Protein AF-A0A4Q7G8I0-F1 (afdb_monomer_lite)

Secondary structure (DSSP, 8-state):
-PPPHHHHHHHHHHHHHHHHHT-SSHHHHHHHHHHHHHHHHHHHHHHHHTTSSPPPHHHHHHHHTT--

pLDDT: mean 88.65, std 15.37, range [55.25, 98.88]

Structure (mmCIF, N/CA/C/O backbone):
data_AF-A0A4Q7G8I0-F1
#
_entry.id   AF-A0A4Q7G8I0-F1
#
loop_
_atom_site.group_PDB
_atom_site.id
_atom_site.type_symbol
_atom_site.label_atom_id
_atom_site.label_alt_id
_atom_site.label_comp_id
_atom_site.label_asym_id
_atom_site.label_entity_id
_atom_site.label_seq_id
_atom_site.pdbx_PDB_ins_code
_atom_site.Cartn_x
_atom_site.Cartn_y
_atom_site.Cartn_z
_atom_site.occupancy
_atom_site.B_iso_or_equiv
_atom_site.auth_seq_id
_atom_site.auth_comp_id
_atom_site.auth_asym_id
_atom_site.auth_atom_id
_atom_site.pdbx_PDB_model_num
ATOM 1 N N . MET A 1 1 ? 17.681 12.218 -7.968 1.00 74.75 1 MET A N 1
ATOM 2 C CA . MET A 1 1 ? 17.026 11.117 -8.710 1.00 74.75 1 MET A CA 1
ATOM 3 C C . MET A 1 1 ? 15.535 11.192 -8.410 1.00 74.75 1 MET A C 1
ATOM 5 O O . MET A 1 1 ? 15.213 11.488 -7.267 1.00 74.75 1 MET A O 1
ATOM 9 N N . LYS A 1 2 ? 14.640 11.036 -9.394 1.00 84.88 2 LYS A N 1
ATOM 10 C CA . LYS A 1 2 ? 13.192 10.981 -9.113 1.00 84.88 2 LYS A CA 1
ATOM 11 C C . LYS A 1 2 ? 12.863 9.614 -8.482 1.00 84.88 2 LYS A C 1
ATOM 13 O O . LYS A 1 2 ? 13.457 8.637 -8.939 1.00 84.88 2 LYS A O 1
ATOM 18 N N . PRO A 1 3 ? 12.002 9.541 -7.450 1.00 88.88 3 PRO A N 1
ATOM 19 C CA . PRO A 1 3 ? 11.607 8.267 -6.851 1.00 88.88 3 PRO A CA 1
ATOM 20 C C . PRO A 1 3 ? 10.870 7.400 -7.875 1.00 88.88 3 PRO A C 1
ATOM 22 O O . PRO A 1 3 ? 10.201 7.934 -8.766 1.00 88.88 3 PRO A O 1
ATOM 25 N N . LYS A 1 4 ? 11.007 6.075 -7.758 1.00 94.44 4 LYS A N 1
ATOM 26 C CA . LYS A 1 4 ? 10.248 5.144 -8.594 1.00 94.44 4 LYS A CA 1
ATOM 27 C C . LYS A 1 4 ? 8.784 5.171 -8.178 1.00 94.44 4 LYS A C 1
ATOM 29 O O . LYS A 1 4 ? 8.452 5.402 -7.016 1.00 94.44 4 LYS A O 1
ATOM 34 N N . GLN A 1 5 ? 7.901 4.902 -9.128 1.00 97.19 5 GLN A N 1
ATOM 35 C CA . GLN A 1 5 ? 6.468 4.912 -8.862 1.00 97.19 5 GLN A CA 1
ATOM 36 C C . GLN A 1 5 ? 6.056 3.763 -7.918 1.00 97.19 5 GLN A C 1
ATOM 38 O O . GLN A 1 5 ? 5.187 3.952 -7.068 1.00 97.19 5 GLN A O 1
ATOM 43 N N . SER A 1 6 ? 6.729 2.611 -8.003 1.00 97.19 6 SER A N 1
ATOM 44 C CA . SER A 1 6 ? 6.560 1.486 -7.073 1.00 97.19 6 SER A CA 1
ATOM 45 C C . SER A 1 6 ? 6.917 1.854 -5.627 1.00 97.19 6 SER A C 1
ATOM 47 O O . SER A 1 6 ? 6.190 1.474 -4.709 1.00 97.19 6 SER A O 1
ATOM 49 N N . ASP A 1 7 ? 7.968 2.651 -5.416 1.00 97.56 7 ASP A N 1
ATOM 50 C CA . ASP A 1 7 ? 8.362 3.139 -4.086 1.00 97.56 7 ASP A CA 1
ATOM 51 C C . ASP A 1 7 ? 7.301 4.084 -3.505 1.00 97.56 7 ASP A C 1
ATOM 53 O O . ASP A 1 7 ? 6.884 3.921 -2.362 1.00 97.56 7 ASP A O 1
ATOM 57 N N . VAL A 1 8 ? 6.758 4.996 -4.321 1.00 98.19 8 VAL A N 1
ATOM 58 C CA . VAL A 1 8 ? 5.654 5.881 -3.901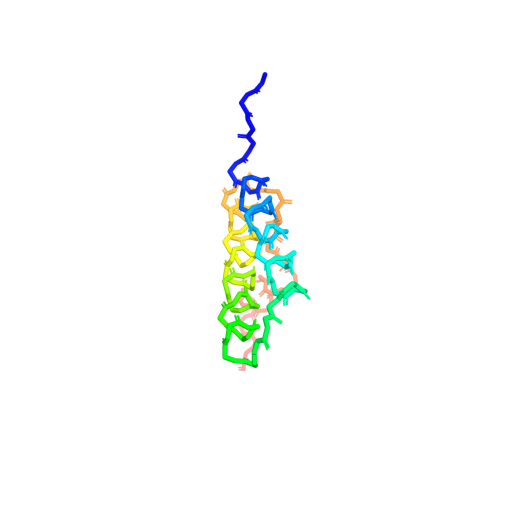 1.00 98.19 8 VAL A CA 1
ATOM 59 C C . VAL A 1 8 ? 4.424 5.075 -3.468 1.00 98.19 8 VAL A C 1
ATOM 61 O O . VAL A 1 8 ? 3.762 5.409 -2.484 1.00 98.19 8 VAL A O 1
ATOM 64 N N . PHE A 1 9 ? 4.102 3.995 -4.182 1.00 98.56 9 PHE A N 1
ATOM 65 C CA . PHE A 1 9 ? 2.999 3.116 -3.797 1.00 98.56 9 PHE A CA 1
ATOM 66 C C . PHE A 1 9 ? 3.278 2.372 -2.484 1.00 98.56 9 PHE A C 1
ATOM 68 O O . PHE A 1 9 ? 2.368 2.236 -1.666 1.00 98.56 9 PHE A O 1
ATOM 75 N N . ARG A 1 10 ? 4.520 1.952 -2.222 1.00 98.62 10 ARG A N 1
ATOM 76 C CA . ARG A 1 10 ? 4.906 1.342 -0.936 1.00 98.62 10 ARG A CA 1
ATOM 77 C C . ARG A 1 10 ? 4.795 2.311 0.228 1.00 98.62 10 ARG A C 1
ATOM 79 O O . ARG A 1 10 ? 4.246 1.935 1.260 1.00 98.62 10 ARG A O 1
ATOM 86 N N . ASP A 1 11 ? 5.227 3.552 0.042 1.00 98.62 11 ASP A N 1
ATOM 87 C CA . ASP A 1 11 ? 5.099 4.592 1.064 1.00 98.62 11 ASP A CA 1
ATOM 88 C C . ASP A 1 11 ? 3.621 4.842 1.405 1.00 98.62 11 ASP A C 1
ATOM 90 O O . ASP A 1 11 ? 3.235 4.927 2.573 1.00 98.62 11 ASP A O 1
ATOM 94 N N . ASN A 1 12 ? 2.745 4.872 0.394 1.00 98.69 12 ASN A N 1
ATOM 95 C CA . ASN A 1 12 ? 1.300 4.978 0.608 1.00 98.69 12 ASN A CA 1
ATOM 96 C C . ASN A 1 12 ? 0.720 3.766 1.348 1.00 98.69 12 ASN A C 1
ATOM 98 O O . ASN A 1 12 ? -0.152 3.932 2.208 1.00 98.69 12 ASN A O 1
ATOM 102 N N . ALA A 1 13 ? 1.190 2.558 1.026 1.00 98.81 13 ALA A N 1
ATOM 103 C CA . ALA A 1 13 ? 0.786 1.348 1.729 1.00 98.81 13 ALA A CA 1
ATOM 104 C C . ALA A 1 13 ? 1.185 1.414 3.207 1.00 98.81 13 ALA A C 1
ATOM 106 O O . ALA A 1 13 ? 0.345 1.183 4.076 1.00 98.81 13 ALA A O 1
ATOM 107 N N . GLN A 1 14 ? 2.424 1.813 3.498 1.00 98.81 14 GLN A N 1
ATOM 108 C CA . GLN A 1 14 ? 2.915 1.963 4.863 1.00 98.81 14 GLN A CA 1
ATOM 109 C C . GLN A 1 14 ? 2.115 3.012 5.645 1.00 98.81 14 GLN A C 1
ATOM 111 O O . GLN A 1 14 ? 1.666 2.736 6.756 1.00 98.81 14 GLN A O 1
ATOM 116 N N . ASN A 1 15 ? 1.823 4.165 5.041 1.00 98.75 15 ASN A N 1
ATOM 117 C CA . ASN A 1 15 ? 0.955 5.169 5.658 1.00 98.75 15 ASN A CA 1
ATOM 118 C C . ASN A 1 15 ? -0.440 4.604 5.983 1.00 98.75 15 ASN A C 1
ATOM 120 O O . ASN A 1 15 ? -1.008 4.894 7.037 1.00 98.75 15 ASN A O 1
ATOM 124 N N . CYS A 1 16 ? -1.005 3.776 5.097 1.00 98.81 16 CYS A N 1
ATOM 125 C CA . CYS A 1 16 ? -2.273 3.096 5.361 1.00 98.81 16 CYS A CA 1
ATOM 126 C C . CYS A 1 16 ? -2.161 2.088 6.511 1.00 98.81 16 CYS A C 1
ATOM 128 O O . CYS A 1 16 ? -3.065 2.043 7.346 1.00 98.81 16 CYS A O 1
ATOM 130 N N . ALA A 1 17 ? -1.065 1.335 6.605 1.00 98.75 17 ALA A N 1
ATOM 131 C CA . ALA A 1 17 ? -0.816 0.423 7.718 1.00 98.75 17 ALA A CA 1
ATOM 132 C C . ALA A 1 17 ? -0.773 1.178 9.059 1.00 98.75 17 ALA A C 1
ATOM 134 O O . ALA A 1 17 ? -1.489 0.820 9.994 1.00 98.75 17 ALA A O 1
ATOM 135 N N . GLU A 1 18 ? -0.042 2.293 9.127 1.00 98.81 18 GLU A N 1
ATOM 136 C CA . GLU A 1 18 ? 0.034 3.125 10.334 1.00 98.81 18 GLU A CA 1
ATOM 137 C C . GLU A 1 18 ? -1.324 3.729 10.724 1.00 98.81 18 GLU A C 1
ATOM 139 O O . GLU A 1 18 ? -1.664 3.818 11.907 1.00 98.81 18 GLU A O 1
ATOM 144 N N . MET A 1 19 ? -2.135 4.141 9.743 1.00 98.75 19 MET A N 1
ATOM 145 C CA . MET A 1 19 ? -3.503 4.601 10.001 1.00 98.75 19 MET A CA 1
ATOM 146 C C . MET A 1 19 ? -4.410 3.466 10.489 1.00 98.75 19 MET A C 1
ATOM 148 O O . MET A 1 19 ? -5.269 3.703 11.341 1.00 98.75 19 MET A O 1
ATOM 152 N N . ALA A 1 20 ? -4.223 2.241 9.986 1.00 98.69 20 ALA A N 1
ATOM 153 C CA . ALA A 1 20 ? -4.941 1.068 10.468 1.00 98.69 20 ALA A CA 1
ATOM 154 C C . ALA A 1 20 ? -4.594 0.779 11.935 1.00 98.69 20 ALA A C 1
ATOM 156 O O . ALA A 1 20 ? -5.504 0.608 12.742 1.00 98.69 20 ALA A O 1
ATOM 157 N N . GLU A 1 21 ? -3.312 0.797 12.305 1.00 98.62 21 GLU A N 1
ATOM 158 C CA . GLU A 1 21 ? -2.857 0.584 13.688 1.00 98.62 21 GLU A CA 1
ATOM 159 C C . GLU A 1 21 ? -3.455 1.593 14.676 1.00 98.62 21 GLU A C 1
ATOM 161 O O . GLU A 1 21 ? -3.790 1.243 15.807 1.00 98.62 21 GLU A O 1
ATOM 166 N N . 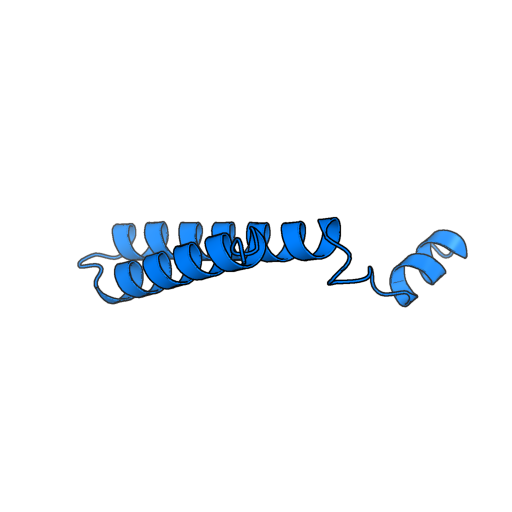ARG A 1 22 ? -3.640 2.845 14.242 1.00 98.38 22 ARG A N 1
ATOM 167 C CA . ARG A 1 22 ? -4.205 3.929 15.064 1.00 98.38 22 ARG A CA 1
ATOM 168 C C . ARG A 1 22 ? -5.733 4.030 14.984 1.00 98.38 22 ARG A C 1
ATOM 170 O O . ARG A 1 22 ? -6.322 4.919 15.607 1.00 98.38 22 ARG A O 1
ATOM 177 N N . ALA A 1 23 ? -6.394 3.174 14.204 1.00 98.44 23 ALA A N 1
ATOM 178 C CA . ALA A 1 23 ? -7.832 3.250 13.990 1.00 98.44 23 ALA A CA 1
ATOM 179 C C . ALA A 1 23 ? -8.610 2.939 15.279 1.00 98.44 23 ALA A C 1
ATOM 181 O O . ALA A 1 23 ? -8.386 1.932 15.945 1.00 98.44 23 ALA A O 1
ATOM 182 N N . LYS A 1 24 ? -9.584 3.796 15.607 1.00 97.94 24 LYS A N 1
ATOM 183 C CA . LYS A 1 24 ? -10.396 3.673 16.832 1.00 97.94 24 LYS A CA 1
ATOM 184 C C . LYS A 1 24 ? -11.525 2.650 16.722 1.00 97.94 24 LYS A C 1
ATOM 186 O O . LYS A 1 24 ? -12.103 2.266 17.734 1.00 97.94 24 LYS A O 1
ATOM 191 N N . ASP A 1 25 ? -11.860 2.232 15.505 1.00 98.25 25 ASP A N 1
ATOM 192 C CA . ASP A 1 25 ? -12.937 1.288 15.253 1.00 98.25 25 ASP A CA 1
ATOM 193 C C . ASP A 1 25 ? -12.597 0.296 14.134 1.00 98.25 25 ASP A C 1
ATOM 195 O O . ASP A 1 25 ? -11.723 0.500 13.284 1.00 98.25 25 ASP A O 1
ATOM 199 N N . LYS A 1 26 ? -13.339 -0.814 14.138 1.00 98.12 26 LYS A N 1
ATOM 200 C CA . LYS A 1 26 ? -13.134 -1.942 13.227 1.00 98.12 26 LYS A CA 1
ATOM 201 C C . LYS A 1 26 ? -13.428 -1.592 11.767 1.00 98.12 26 LYS A C 1
ATOM 203 O O . LYS A 1 26 ? -12.884 -2.240 10.873 1.00 98.12 26 LYS A O 1
ATOM 208 N N . ALA A 1 27 ? -14.304 -0.625 11.499 1.00 98.38 27 ALA A N 1
ATOM 209 C CA . ALA A 1 27 ? -14.629 -0.232 10.134 1.00 98.38 27 ALA A CA 1
ATOM 210 C C . ALA A 1 27 ? -13.492 0.601 9.529 1.00 98.38 27 ALA A C 1
ATOM 212 O O . ALA A 1 27 ? -13.071 0.312 8.410 1.00 98.38 27 ALA A O 1
ATOM 213 N N . ALA A 1 28 ? -12.958 1.569 10.274 1.00 98.50 28 ALA A N 1
ATOM 214 C CA . ALA A 1 28 ? -11.794 2.361 9.895 1.00 98.50 28 ALA A CA 1
ATOM 215 C C . ALA A 1 28 ? -10.559 1.473 9.689 1.00 98.50 28 ALA A C 1
ATOM 217 O O . ALA A 1 28 ? -9.953 1.529 8.620 1.00 98.50 28 ALA A O 1
ATOM 218 N N . TYR A 1 29 ? -10.269 0.566 10.631 1.00 98.75 29 TYR A N 1
ATOM 219 C CA . TYR A 1 29 ? -9.187 -0.418 10.496 1.00 98.75 29 TYR A CA 1
ATOM 220 C C . TYR A 1 29 ? -9.282 -1.188 9.169 1.00 98.75 29 TYR A C 1
ATOM 222 O O . TYR A 1 29 ? -8.340 -1.221 8.378 1.00 98.75 29 TYR A O 1
ATOM 230 N N . LYS A 1 30 ? -10.462 -1.756 8.874 1.00 98.69 30 LYS A N 1
ATOM 231 C CA . LYS A 1 30 ? -10.694 -2.521 7.639 1.00 98.69 30 LYS A CA 1
ATOM 232 C C . LYS A 1 30 ? -10.541 -1.674 6.377 1.00 98.69 30 LYS A C 1
ATOM 234 O O . LYS A 1 30 ? -10.093 -2.196 5.361 1.00 98.69 30 LYS A O 1
ATOM 239 N N . ARG A 1 31 ? -10.943 -0.400 6.407 1.00 98.75 31 ARG A N 1
ATOM 240 C CA . ARG A 1 31 ? -10.777 0.513 5.265 1.00 98.75 31 ARG A CA 1
ATOM 241 C C . ARG A 1 31 ? -9.298 0.754 4.984 1.00 98.75 31 ARG A C 1
ATOM 243 O O . ARG A 1 31 ? -8.883 0.592 3.843 1.00 98.75 31 ARG A O 1
ATOM 250 N N . PHE A 1 32 ? -8.514 1.073 6.011 1.00 98.81 32 PHE A N 1
ATOM 251 C CA . PHE A 1 32 ? -7.082 1.321 5.859 1.00 98.81 32 PHE A CA 1
ATOM 252 C C . PHE A 1 32 ? -6.314 0.075 5.407 1.00 98.81 32 PHE A C 1
ATOM 254 O O . PHE A 1 32 ? -5.542 0.173 4.458 1.00 98.81 32 PHE A O 1
ATOM 261 N N . LYS A 1 33 ? -6.616 -1.111 5.955 1.00 98.75 33 LYS A N 1
ATOM 262 C CA . LYS A 1 33 ? -6.013 -2.373 5.485 1.00 98.75 33 LYS A CA 1
ATOM 263 C C . LYS A 1 33 ? -6.292 -2.668 4.009 1.00 98.75 33 LYS A C 1
ATOM 265 O O . LYS A 1 33 ? -5.389 -3.075 3.293 1.00 98.75 33 LYS A O 1
ATOM 270 N N . ARG A 1 34 ? -7.513 -2.417 3.525 1.00 98.88 34 ARG A N 1
ATOM 271 C CA . ARG A 1 34 ? -7.840 -2.597 2.097 1.00 98.88 34 ARG A CA 1
ATOM 272 C C . ARG A 1 34 ? -7.074 -1.630 1.199 1.00 98.88 34 ARG A C 1
ATOM 274 O O . ARG A 1 34 ? -6.699 -1.996 0.093 1.00 98.88 34 ARG A O 1
ATOM 281 N N . MET A 1 35 ? -6.873 -0.394 1.656 1.00 98.75 35 MET A N 1
ATOM 282 C CA . MET A 1 35 ? -6.086 0.586 0.904 1.00 98.75 35 MET A CA 1
ATOM 283 C C . MET A 1 35 ? -4.604 0.211 0.885 1.00 98.75 35 MET A C 1
ATOM 285 O O . MET A 1 35 ? -3.991 0.291 -0.171 1.00 98.75 35 MET A O 1
ATOM 289 N N . GLU A 1 36 ? -4.048 -0.256 2.005 1.00 98.81 36 GLU A N 1
ATOM 290 C CA . GLU A 1 36 ? -2.692 -0.815 2.058 1.00 98.81 36 GLU A CA 1
ATOM 291 C C . GLU A 1 36 ? -2.522 -1.960 1.052 1.00 98.81 36 GLU A C 1
ATOM 293 O O . GLU A 1 36 ? -1.623 -1.909 0.218 1.00 98.81 36 GLU A O 1
ATOM 298 N N . GLU A 1 37 ? -3.418 -2.951 1.071 1.00 98.81 37 GLU A N 1
ATOM 299 C CA . GLU A 1 37 ? -3.400 -4.079 0.130 1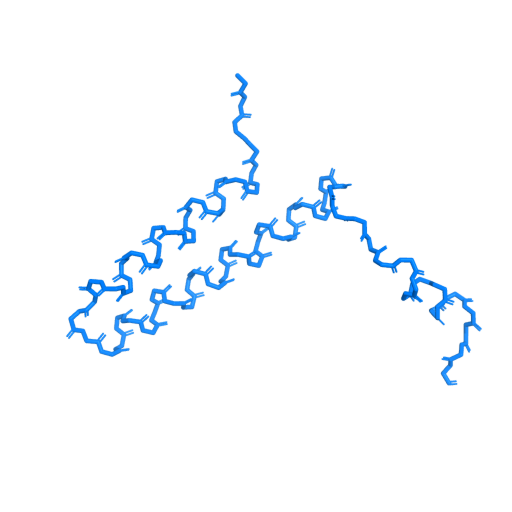.00 98.81 37 GLU A CA 1
ATOM 300 C C . GLU A 1 37 ? -3.471 -3.613 -1.331 1.00 98.81 37 GLU A C 1
ATOM 302 O O . GLU A 1 37 ? -2.729 -4.110 -2.178 1.00 98.81 37 GLU A O 1
ATOM 307 N N . ALA A 1 38 ? -4.323 -2.627 -1.630 1.00 98.75 38 ALA A N 1
ATOM 308 C CA . ALA A 1 38 ? -4.441 -2.062 -2.971 1.00 98.75 38 ALA A CA 1
ATOM 309 C C . ALA A 1 38 ? -3.154 -1.351 -3.419 1.00 98.75 38 ALA A C 1
ATOM 311 O O . ALA A 1 38 ? -2.709 -1.538 -4.550 1.00 98.75 38 ALA A O 1
ATOM 312 N N . TRP A 1 39 ? -2.522 -0.575 -2.536 1.00 98.81 39 TRP A N 1
ATOM 313 C CA . TRP A 1 39 ? -1.252 0.084 -2.835 1.00 98.81 39 TRP A CA 1
ATOM 314 C C . TRP A 1 39 ? -0.112 -0.914 -3.047 1.00 98.81 39 TRP A C 1
ATOM 316 O O . TRP A 1 39 ? 0.667 -0.753 -3.983 1.00 98.81 39 TRP A O 1
ATOM 326 N N . LEU A 1 40 ? -0.046 -1.981 -2.246 1.00 98.69 40 LEU A N 1
ATOM 327 C CA . LEU A 1 40 ? 0.934 -3.055 -2.440 1.00 98.69 40 LEU A CA 1
ATOM 328 C C . LEU A 1 40 ? 0.732 -3.782 -3.775 1.00 98.69 40 LEU A C 1
ATOM 330 O O . LEU A 1 40 ? 1.709 -4.102 -4.453 1.00 98.69 40 LEU A O 1
ATOM 334 N N . ALA A 1 41 ? -0.520 -4.013 -4.1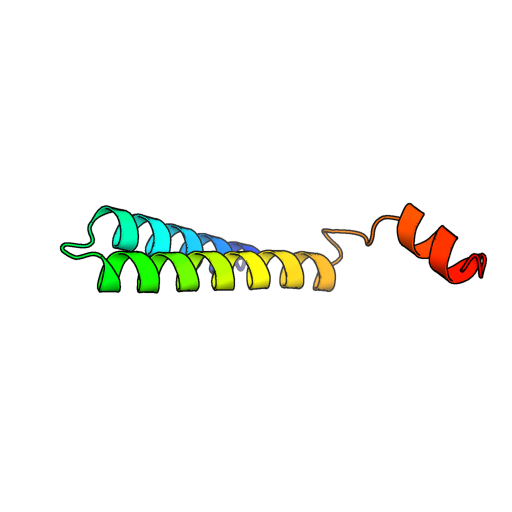78 1.00 98.06 41 ALA A N 1
ATOM 335 C CA . ALA A 1 41 ? -0.827 -4.599 -5.479 1.00 98.06 41 ALA A CA 1
ATOM 336 C C . ALA A 1 41 ? -0.357 -3.696 -6.632 1.00 98.06 41 ALA A C 1
ATOM 338 O O . ALA A 1 41 ? 0.277 -4.185 -7.563 1.00 98.06 41 ALA A O 1
ATOM 339 N N . LEU A 1 42 ? -0.593 -2.382 -6.538 1.00 98.19 42 LEU A N 1
ATOM 340 C CA . LEU A 1 42 ? -0.106 -1.413 -7.526 1.00 98.19 42 LEU A CA 1
ATOM 341 C C . LEU A 1 42 ? 1.423 -1.337 -7.571 1.00 98.19 42 LEU A C 1
ATOM 343 O O . LEU A 1 42 ? 1.989 -1.263 -8.656 1.00 98.19 42 LEU A O 1
ATOM 347 N N . ALA A 1 43 ? 2.101 -1.388 -6.421 1.00 97.94 43 ALA A N 1
ATOM 348 C CA . ALA A 1 43 ? 3.562 -1.426 -6.368 1.00 97.94 43 ALA A CA 1
ATOM 349 C C . ALA A 1 43 ? 4.117 -2.639 -7.123 1.00 97.94 43 ALA A C 1
ATOM 351 O O . ALA A 1 43 ? 5.004 -2.487 -7.959 1.00 97.94 43 ALA A O 1
ATOM 352 N N . LYS A 1 44 ? 3.547 -3.824 -6.874 1.00 95.88 44 LYS A N 1
ATOM 353 C CA . LYS A 1 44 ? 3.938 -5.066 -7.548 1.00 95.88 44 LYS A CA 1
ATOM 354 C C . LYS A 1 44 ? 3.697 -5.005 -9.058 1.00 95.88 44 LYS A C 1
ATOM 356 O O . LYS A 1 44 ? 4.546 -5.447 -9.826 1.00 95.88 44 LYS A O 1
ATOM 361 N N . GLU A 1 45 ? 2.554 -4.470 -9.478 1.00 95.94 45 GLU A N 1
ATOM 362 C CA . GLU A 1 45 ? 2.241 -4.295 -10.899 1.00 95.94 45 GLU A CA 1
ATOM 363 C C . GLU A 1 45 ? 3.224 -3.326 -11.563 1.00 95.94 45 GLU A C 1
ATOM 365 O O . GLU A 1 45 ? 3.726 -3.592 -12.651 1.00 95.94 45 GLU A O 1
ATOM 370 N N . GLN A 1 46 ? 3.569 -2.232 -10.882 1.00 96.56 46 GLN A N 1
ATOM 371 C CA . GLN A 1 46 ? 4.524 -1.260 -11.399 1.00 96.56 46 GLN A CA 1
ATOM 372 C C . GLN A 1 46 ? 5.920 -1.864 -11.565 1.00 96.56 46 GLN A C 1
ATOM 374 O O . GLN A 1 46 ? 6.566 -1.628 -12.576 1.00 96.56 46 GLN A O 1
ATOM 379 N N . GLU A 1 47 ? 6.371 -2.694 -10.626 1.00 95.12 47 GLU A N 1
ATOM 380 C CA . GLU A 1 47 ? 7.643 -3.409 -10.770 1.00 95.12 47 GLU A CA 1
ATOM 381 C C . GLU A 1 47 ? 7.646 -4.405 -11.925 1.00 95.12 47 GLU A C 1
ATOM 383 O O . GLU A 1 47 ? 8.683 -4.615 -12.553 1.00 95.12 47 GLU A O 1
ATOM 388 N N . TRP A 1 48 ? 6.504 -5.027 -12.215 1.00 94.00 48 TRP A N 1
ATOM 389 C CA . TRP A 1 48 ? 6.364 -5.871 -13.395 1.00 94.00 48 TRP A CA 1
ATOM 390 C C . TRP A 1 48 ? 6.442 -5.042 -14.686 1.00 94.00 48 TRP A C 1
ATOM 392 O O . TRP A 1 48 ? 7.192 -5.404 -15.593 1.00 94.00 48 TRP A O 1
ATOM 402 N N . LEU A 1 49 ? 5.747 -3.901 -14.747 1.00 93.69 49 LEU A N 1
ATOM 403 C CA . LEU A 1 49 ? 5.785 -2.976 -15.889 1.00 93.69 49 LEU A CA 1
ATOM 404 C C . LEU A 1 49 ? 7.175 -2.365 -16.114 1.00 93.69 49 LEU A C 1
ATOM 406 O O . LEU A 1 49 ? 7.594 -2.196 -17.259 1.00 93.69 49 LEU A O 1
ATOM 410 N N . ASP A 1 50 ? 7.900 -2.084 -15.033 1.00 92.56 50 ASP A N 1
ATOM 411 C CA . ASP A 1 50 ? 9.264 -1.552 -15.065 1.00 92.56 50 ASP A CA 1
ATOM 412 C C . ASP A 1 50 ? 10.311 -2.650 -15.362 1.00 92.56 50 ASP A C 1
ATOM 414 O O . ASP A 1 50 ? 11.493 -2.358 -15.549 1.00 92.56 50 ASP A O 1
ATOM 418 N N . GLY A 1 51 ? 9.893 -3.922 -15.436 1.00 89.56 51 GLY A N 1
ATOM 419 C CA . GLY A 1 51 ? 10.755 -5.071 -15.720 1.00 89.56 51 GLY A CA 1
ATOM 420 C C . GLY A 1 51 ? 11.624 -5.528 -14.542 1.00 89.56 51 GLY A C 1
ATOM 421 O O . GLY A 1 51 ? 12.526 -6.347 -14.728 1.00 89.56 51 GLY A O 1
ATOM 422 N N . GLU A 1 52 ? 11.363 -5.028 -13.333 1.00 88.12 52 GLU A N 1
ATOM 423 C CA . GLU A 1 52 ? 12.075 -5.397 -12.103 1.00 88.12 52 GLU A CA 1
ATOM 424 C C . GLU A 1 52 ? 11.642 -6.774 -11.583 1.00 88.12 52 GLU A C 1
ATOM 426 O O . GLU A 1 52 ? 12.454 -7.515 -11.025 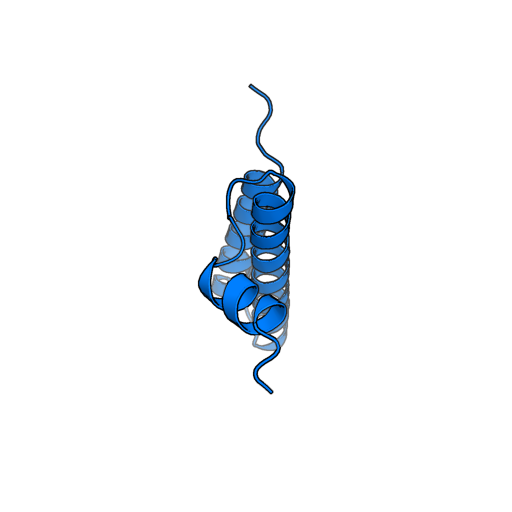1.00 88.12 52 GLU A O 1
ATOM 431 N N . ILE A 1 53 ? 10.384 -7.157 -11.829 1.00 84.56 53 ILE A N 1
ATOM 432 C CA . ILE A 1 53 ? 9.874 -8.510 -11.588 1.00 84.56 53 ILE A CA 1
ATOM 433 C C . ILE A 1 53 ? 9.612 -9.184 -12.933 1.00 84.56 53 ILE A C 1
ATOM 435 O O . ILE A 1 53 ? 8.686 -8.824 -13.657 1.00 84.56 53 ILE A O 1
ATOM 439 N N . GLN A 1 54 ? 10.393 -10.217 -13.256 1.00 75.25 54 GLN A N 1
ATOM 440 C CA . GLN A 1 54 ? 10.103 -11.043 -14.425 1.00 75.25 54 GLN A CA 1
ATOM 441 C C . GLN A 1 54 ? 8.946 -12.008 -14.131 1.00 75.25 54 GLN A C 1
ATOM 443 O O . GLN A 1 54 ? 8.899 -12.591 -13.041 1.00 75.25 54 GLN A O 1
ATOM 448 N N . PRO A 1 55 ? 8.033 -12.241 -15.094 1.00 68.19 55 PRO A N 1
ATOM 449 C CA . PRO A 1 55 ? 7.078 -13.331 -14.982 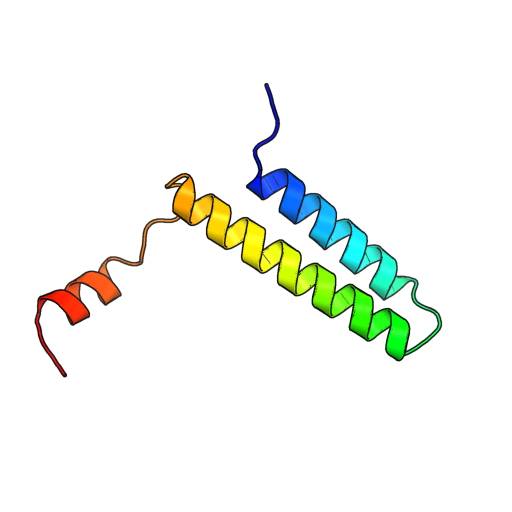1.00 68.19 55 PRO A CA 1
ATOM 450 C C . PRO A 1 55 ? 7.856 -14.635 -14.788 1.00 68.19 55 PRO A C 1
ATOM 452 O O . PRO A 1 55 ? 8.813 -14.913 -15.514 1.00 68.19 55 PRO A O 1
ATOM 455 N N . ASN A 1 56 ? 7.473 -15.415 -13.776 1.00 67.69 56 ASN A N 1
ATOM 456 C CA . ASN A 1 56 ? 8.080 -16.712 -13.505 1.00 67.69 56 ASN A CA 1
ATOM 457 C C . ASN A 1 56 ? 8.139 -17.524 -14.811 1.00 67.69 56 ASN A C 1
ATOM 459 O O . ASN A 1 56 ? 7.105 -17.871 -15.387 1.00 67.69 56 ASN A O 1
ATOM 463 N N . ARG A 1 57 ? 9.362 -17.844 -15.253 1.00 57.41 57 ARG A N 1
ATOM 464 C CA . ARG A 1 57 ? 9.628 -18.610 -16.474 1.00 57.41 57 ARG A CA 1
ATOM 465 C C . ARG A 1 57 ? 8.871 -19.948 -16.497 1.00 57.41 57 ARG A C 1
ATOM 467 O O . ARG A 1 57 ? 8.527 -20.389 -17.586 1.00 57.41 57 ARG A O 1
ATOM 474 N N . SER A 1 58 ? 8.554 -20.548 -15.342 1.00 59.78 58 SER A N 1
ATOM 475 C CA . SER A 1 58 ? 7.812 -21.817 -15.268 1.00 59.78 58 SER A CA 1
ATOM 476 C C . SER A 1 58 ? 6.373 -21.709 -15.791 1.00 59.78 58 SER A C 1
ATOM 478 O O . SER A 1 58 ? 5.903 -22.624 -16.458 1.00 59.78 58 SER A O 1
ATOM 480 N N . VAL A 1 59 ? 5.690 -20.581 -15.560 1.00 58.81 59 VAL A N 1
ATOM 481 C CA . VAL A 1 59 ? 4.316 -20.364 -16.054 1.00 58.81 59 VAL A CA 1
ATOM 482 C C . VAL A 1 59 ? 4.327 -20.130 -17.563 1.00 58.81 59 VAL A C 1
ATOM 484 O O . VAL A 1 59 ? 3.455 -20.609 -18.279 1.00 58.81 59 VAL A O 1
ATOM 487 N N . LEU A 1 60 ? 5.353 -19.437 -18.069 1.00 57.62 60 LEU A N 1
ATOM 488 C CA . LEU A 1 60 ? 5.525 -19.248 -19.508 1.00 57.62 60 LEU A CA 1
ATOM 489 C C . LEU A 1 60 ? 5.807 -20.577 -20.214 1.00 57.62 60 LEU A C 1
ATOM 491 O O . LEU A 1 60 ? 5.244 -20.809 -21.275 1.00 57.62 60 LEU A O 1
ATOM 495 N N . THR A 1 61 ? 6.616 -21.467 -19.632 1.00 56.91 61 THR A N 1
ATOM 496 C CA . THR A 1 61 ? 6.841 -22.796 -20.219 1.00 56.91 61 THR A CA 1
ATOM 497 C C . THR A 1 61 ? 5.577 -23.652 -20.221 1.00 56.91 61 THR A C 1
ATOM 499 O O . THR A 1 61 ? 5.299 -24.280 -21.227 1.00 56.91 61 THR A O 1
ATOM 502 N N . GLU A 1 62 ? 4.748 -23.623 -19.174 1.00 57.94 62 GLU A N 1
ATOM 503 C CA . GLU A 1 62 ? 3.494 -24.399 -19.147 1.00 57.94 62 GLU A CA 1
ATOM 504 C C . GLU A 1 62 ? 2.461 -23.899 -20.171 1.00 57.94 62 GLU A C 1
ATOM 506 O O . GLU A 1 62 ? 1.825 -24.704 -20.852 1.00 57.94 62 GLU A O 1
ATOM 511 N N . VAL A 1 63 ? 2.335 -22.575 -20.331 1.00 61.88 63 VAL A N 1
ATOM 512 C CA . VAL A 1 63 ? 1.429 -21.963 -21.319 1.00 61.88 63 VAL A CA 1
ATOM 513 C C . VAL A 1 63 ? 1.930 -22.172 -22.752 1.00 61.88 63 VAL A C 1
ATOM 515 O O . VAL A 1 63 ? 1.124 -22.397 -23.653 1.00 61.88 63 VAL A O 1
ATOM 518 N N . LEU A 1 64 ? 3.245 -22.120 -22.981 1.00 61.59 64 LEU A N 1
ATOM 519 C CA . LEU A 1 64 ? 3.835 -22.327 -24.308 1.00 61.59 64 LEU A CA 1
ATOM 520 C C . LEU A 1 64 ? 3.904 -23.811 -24.704 1.00 61.59 64 LEU A C 1
ATOM 522 O O . LEU A 1 64 ? 3.778 -24.119 -25.887 1.00 61.59 64 LEU A O 1
ATOM 526 N N . ASP A 1 65 ? 4.039 -24.724 -23.739 1.00 67.12 65 ASP A N 1
ATOM 527 C CA . ASP A 1 65 ? 4.094 -26.172 -23.984 1.00 67.12 65 ASP A CA 1
ATOM 528 C C . ASP A 1 65 ? 2.703 -26.809 -24.172 1.00 67.12 65 ASP A C 1
ATOM 530 O O . ASP A 1 65 ? 2.607 -28.019 -24.390 1.00 67.12 65 ASP A O 1
ATOM 534 N N . GLY A 1 66 ? 1.619 -26.024 -24.100 1.00 56.56 66 GLY A N 1
ATOM 535 C CA . GLY A 1 66 ? 0.263 -26.470 -24.442 1.00 56.56 66 GLY A CA 1
ATOM 536 C C . GLY A 1 66 ? -0.269 -27.621 -23.582 1.00 56.56 66 GLY A C 1
ATOM 537 O O . GLY A 1 66 ? -1.118 -28.384 -24.038 1.00 56.56 66 GLY A O 1
ATOM 538 N N . LYS A 1 67 ? 0.234 -27.781 -22.354 1.00 55.25 67 LYS A N 1
ATOM 539 C CA . LYS A 1 67 ? -0.203 -28.834 -21.431 1.00 55.25 67 LYS A CA 1
ATOM 540 C C . LYS A 1 67 ? -1.333 -28.317 -20.542 1.00 55.25 67 LYS A C 1
ATOM 542 O O . LYS A 1 67 ? -1.091 -27.828 -19.443 1.00 55.25 67 LYS A O 1
ATOM 547 N N . THR A 1 68 ? -2.558 -28.469 -21.034 1.00 56.47 68 THR A N 1
ATOM 548 C CA . THR A 1 68 ? -3.799 -28.521 -20.239 1.00 56.47 68 THR A CA 1
ATOM 549 C C . THR A 1 68 ? -4.522 -29.817 -20.532 1.00 56.47 68 THR A C 1
ATOM 551 O O . THR A 1 68 ? -4.687 -30.103 -21.740 1.00 56.47 68 THR A O 1
#

Sequence (68 aa):
MKPKQSDVFRDNAQNCAEMAERAKDKAAYKRFKRMEEAWLALAKEQEWLDGEIQPNRSVLTEVLDGKT

Radius of gyration: 16.83 Å; chains: 1; bounding box: 32×40×41 Å

Foldseek 3Di:
DDDQPLVVLQVQLVVLCVQLVVDPDPVSNVVSNVSSVVSNVVSVVSCVVVVVDDDDVVVVCCVVVPPD